Protein AF-C4A0S0-F1 (afdb_monomer_lite)

Structure (mmCIF, N/CA/C/O backbone):
data_AF-C4A0S0-F1
#
_entry.id   AF-C4A0S0-F1
#
loop_
_atom_site.group_PDB
_atom_site.id
_atom_site.type_symbol
_atom_site.label_atom_id
_atom_site.label_alt_id
_atom_site.label_comp_id
_atom_site.label_asym_id
_atom_site.label_entity_id
_atom_site.label_seq_id
_atom_site.pdbx_PDB_ins_code
_atom_site.Cartn_x
_atom_site.Cartn_y
_atom_site.Cartn_z
_atom_site.occupancy
_atom_site.B_iso_or_equiv
_atom_site.auth_seq_id
_atom_site.auth_comp_id
_atom_site.auth_asym_id
_atom_site.auth_atom_id
_atom_site.pdbx_PDB_model_num
ATOM 1 N N . PRO A 1 1 ? -15.395 13.105 8.094 1.00 85.00 1 PRO A N 1
ATOM 2 C CA . PRO A 1 1 ? -14.174 12.324 8.428 1.00 85.00 1 PRO A CA 1
ATOM 3 C C . PRO A 1 1 ? -14.400 10.845 8.106 1.00 85.00 1 PRO A C 1
ATOM 5 O O . PRO A 1 1 ? -15.513 10.386 8.330 1.00 85.00 1 PRO A O 1
ATOM 8 N N . LYS A 1 2 ? -13.405 10.121 7.572 1.00 93.12 2 LYS A N 1
ATOM 9 C CA . LYS A 1 2 ? -13.554 8.679 7.275 1.00 93.12 2 LYS A CA 1
ATOM 10 C C . LYS A 1 2 ? -13.399 7.791 8.515 1.00 93.12 2 LYS A C 1
ATOM 12 O O . LYS A 1 2 ? -13.874 6.664 8.515 1.00 93.12 2 LYS A O 1
ATOM 17 N N . TRP A 1 3 ? -12.764 8.305 9.563 1.00 94.06 3 TRP A N 1
ATOM 18 C CA . TRP A 1 3 ? -12.524 7.628 10.838 1.00 94.06 3 TRP A CA 1
ATOM 19 C C . TRP A 1 3 ? -13.296 8.297 11.976 1.00 94.06 3 TRP A C 1
ATOM 21 O O . TRP A 1 3 ? -13.691 9.466 11.884 1.00 94.06 3 TRP A O 1
ATOM 31 N N . ARG A 1 4 ? -13.508 7.544 13.057 1.00 94.25 4 ARG A N 1
ATOM 32 C CA . ARG A 1 4 ? -14.196 8.002 14.267 1.00 94.25 4 ARG A CA 1
ATOM 33 C C . ARG A 1 4 ? -13.199 8.330 15.377 1.00 94.25 4 ARG A C 1
ATOM 35 O O . ARG A 1 4 ? -12.151 7.701 15.489 1.00 94.25 4 ARG A O 1
ATOM 42 N N . ILE A 1 5 ? -13.558 9.289 16.229 1.00 93.56 5 ILE A N 1
ATOM 43 C CA . ILE A 1 5 ? -12.723 9.711 17.368 1.00 93.56 5 ILE A CA 1
ATOM 44 C C . ILE A 1 5 ? -12.703 8.694 18.519 1.00 93.56 5 ILE A C 1
ATOM 46 O O . ILE A 1 5 ? -11.775 8.696 19.317 1.00 93.56 5 ILE A O 1
ATOM 50 N N . ASP A 1 6 ? -13.706 7.816 18.595 1.00 95.00 6 ASP A N 1
ATOM 51 C CA . ASP A 1 6 ? -13.797 6.736 19.585 1.00 95.00 6 ASP A CA 1
ATOM 52 C C . ASP A 1 6 ? -12.985 5.490 19.185 1.00 95.00 6 ASP A C 1
ATOM 54 O O . ASP A 1 6 ? -12.982 4.490 19.902 1.00 95.00 6 ASP A O 1
ATOM 58 N N . GLY A 1 7 ? -12.293 5.538 18.039 1.00 95.75 7 GLY A N 1
ATOM 59 C CA . GLY A 1 7 ? -11.459 4.447 17.541 1.00 95.75 7 GLY A CA 1
ATOM 60 C C . GLY A 1 7 ? -12.242 3.236 17.037 1.00 95.75 7 GLY A C 1
ATOM 61 O O . GLY A 1 7 ? -11.653 2.165 16.893 1.00 95.75 7 GLY A O 1
ATOM 62 N N . LYS A 1 8 ? -13.550 3.367 16.781 1.00 97.38 8 LYS A N 1
ATOM 63 C CA . LYS A 1 8 ? -14.356 2.309 16.162 1.00 97.38 8 LYS A CA 1
ATOM 64 C C . LYS A 1 8 ? -14.300 2.363 14.635 1.00 97.38 8 L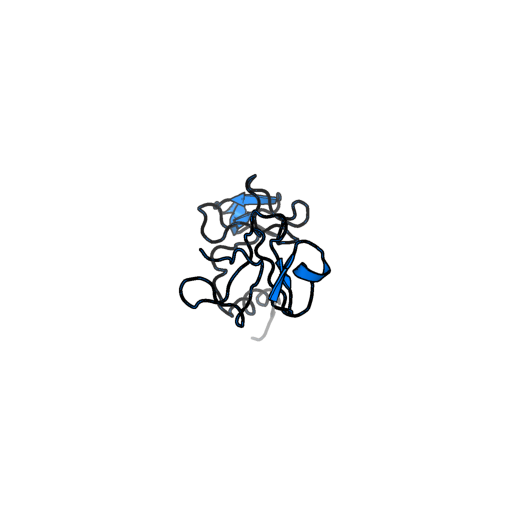YS A C 1
ATOM 66 O O . LYS A 1 8 ? -14.226 3.439 14.042 1.00 97.38 8 LYS A O 1
ATOM 71 N N . CYS A 1 9 ? -14.358 1.193 14.008 1.00 97.69 9 CYS A N 1
ATOM 72 C CA . CYS A 1 9 ? -14.237 1.009 12.563 1.00 97.69 9 CYS A CA 1
ATOM 73 C C . CYS A 1 9 ? -15.082 -0.173 12.066 1.00 97.69 9 CYS A C 1
ATOM 75 O O . CYS A 1 9 ? -15.579 -0.976 12.849 1.00 97.69 9 CYS A O 1
ATOM 77 N N . GLY A 1 10 ? -15.242 -0.297 10.752 1.00 95.88 10 GLY A N 1
ATOM 78 C CA . GLY A 1 10 ? -15.991 -1.375 10.117 1.00 95.88 10 GLY A CA 1
ATOM 79 C C . GLY A 1 10 ? -17.485 -1.085 9.968 1.00 95.88 10 GLY A C 1
ATOM 80 O O . GLY A 1 10 ? -18.003 -0.038 10.360 1.00 95.88 10 GLY A O 1
ATOM 81 N N . LYS A 1 11 ? -18.195 -2.031 9.346 1.00 92.50 11 LYS A N 1
ATOM 82 C CA . LYS A 1 11 ? -19.594 -1.869 8.904 1.00 92.50 11 LYS A CA 1
ATOM 83 C C . LYS A 1 11 ? -20.591 -1.579 10.031 1.00 92.50 11 LYS A C 1
ATOM 85 O O . LYS A 1 11 ? -21.591 -0.913 9.797 1.00 92.50 11 LYS A O 1
ATOM 90 N N . ASN A 1 12 ? -20.303 -2.052 11.243 1.00 92.88 12 ASN A N 1
ATOM 91 C CA . ASN A 1 12 ? -21.166 -1.868 12.413 1.00 92.88 12 ASN A CA 1
ATOM 92 C C . ASN A 1 12 ? -20.976 -0.494 13.075 1.00 92.88 12 ASN A C 1
ATOM 94 O O . ASN A 1 12 ? -21.760 -0.110 13.938 1.00 92.88 12 ASN A O 1
ATOM 98 N N . PHE A 1 13 ? -19.941 0.250 12.678 1.00 93.38 13 PHE A N 1
ATOM 99 C CA . PHE A 1 13 ? -19.582 1.538 13.254 1.00 93.38 13 PHE A CA 1
ATOM 100 C C . PHE A 1 13 ? -19.422 2.565 12.132 1.00 93.38 13 PHE A C 1
ATOM 102 O O . PHE A 1 13 ? -18.301 2.888 11.747 1.00 93.38 13 PHE A O 1
ATOM 109 N N . PRO A 1 14 ? -20.521 3.076 11.559 1.00 91.88 14 PRO A N 1
ATOM 110 C CA . PRO A 1 14 ? -20.437 4.015 10.453 1.00 91.88 14 PRO A CA 1
ATOM 111 C C . PRO A 1 14 ? -19.743 5.325 10.859 1.00 91.88 14 PRO A C 1
ATOM 113 O O . PRO A 1 14 ? -19.894 5.833 11.979 1.00 91.88 14 PRO A O 1
ATOM 116 N N . ALA A 1 15 ? -18.970 5.875 9.927 1.00 88.94 15 ALA A N 1
ATOM 117 C CA . ALA A 1 15 ? -18.418 7.219 9.994 1.00 88.94 15 ALA A CA 1
ATOM 118 C C . ALA A 1 15 ? -19.499 8.270 9.671 1.00 88.94 15 ALA A C 1
ATOM 120 O O . ALA A 1 15 ? -20.564 7.932 9.139 1.00 88.94 15 ALA A O 1
ATOM 121 N N . PRO A 1 16 ? -19.242 9.564 9.948 1.00 77.75 16 PRO A N 1
ATOM 122 C CA . PRO A 1 16 ? -20.093 10.645 9.458 1.00 77.75 16 PRO A CA 1
ATOM 123 C C . PRO A 1 16 ? -20.290 10.528 7.937 1.00 77.75 16 PRO A C 1
ATOM 125 O O . PRO A 1 16 ? -19.320 10.612 7.185 1.00 77.75 16 PRO A O 1
ATOM 128 N N . GLY A 1 17 ? -21.533 10.299 7.500 1.00 75.31 17 GLY A N 1
ATOM 129 C CA . GLY A 1 17 ? -21.878 10.008 6.100 1.00 75.31 17 GLY A CA 1
ATOM 130 C C . GLY A 1 17 ? -22.389 8.584 5.834 1.00 75.31 17 GLY A C 1
ATOM 131 O O . GLY A 1 17 ? -22.712 8.273 4.695 1.00 75.31 17 GLY A O 1
ATOM 132 N N . GLY A 1 18 ? -22.485 7.723 6.854 1.00 79.31 18 GLY A N 1
ATOM 133 C CA . GLY A 1 18 ? -23.154 6.414 6.760 1.00 79.31 18 GLY A CA 1
ATOM 134 C C . GLY A 1 18 ? -22.309 5.282 6.166 1.00 79.31 18 GLY A C 1
ATOM 135 O O . GLY A 1 18 ? -22.732 4.130 6.189 1.00 79.31 18 GLY A O 1
ATOM 136 N N . LEU A 1 19 ? -21.102 5.580 5.683 1.00 88.62 19 LEU A N 1
ATOM 137 C CA . LEU A 1 19 ? -20.135 4.574 5.239 1.00 88.62 19 LEU A CA 1
ATOM 138 C C . LEU A 1 19 ? -19.472 3.882 6.444 1.00 88.62 19 LEU A C 1
ATOM 140 O O . LEU A 1 19 ? -19.311 4.532 7.481 1.00 88.62 19 LEU A O 1
ATOM 144 N N . PRO A 1 20 ? -19.034 2.612 6.325 1.00 92.44 20 PRO A N 1
ATOM 145 C CA . PRO A 1 20 ? -18.212 1.956 7.344 1.00 92.44 20 PRO A CA 1
ATOM 146 C C . PRO A 1 20 ? -17.043 2.848 7.766 1.00 92.44 20 PRO A C 1
ATOM 148 O O . PRO A 1 20 ? -16.331 3.370 6.903 1.00 92.44 20 PRO A O 1
ATOM 151 N N . ALA A 1 21 ? -16.834 3.044 9.071 1.00 96.38 21 ALA A N 1
ATOM 152 C CA . ALA A 1 21 ? -15.693 3.840 9.502 1.00 96.38 21 ALA A CA 1
ATOM 153 C C . ALA A 1 21 ? -14.379 3.116 9.206 1.00 96.38 21 ALA A C 1
ATOM 155 O O . ALA A 1 21 ? -14.248 1.905 9.381 1.00 96.38 21 ALA A O 1
ATOM 156 N N . GLN A 1 22 ? -13.398 3.886 8.766 1.00 96.56 22 GLN A N 1
ATOM 157 C CA . GLN A 1 22 ? -12.029 3.447 8.538 1.00 96.56 22 GLN A CA 1
ATOM 158 C C . GLN A 1 22 ? -11.163 3.788 9.752 1.00 96.56 22 GLN A C 1
ATOM 160 O O . GLN A 1 22 ? -11.612 4.465 10.682 1.00 96.56 22 GLN A O 1
ATOM 165 N N . CYS A 1 23 ? -9.905 3.362 9.714 1.00 97.38 23 CYS A N 1
ATOM 166 C CA . CYS A 1 23 ? -8.877 3.857 10.620 1.00 97.38 23 CYS A CA 1
ATOM 167 C C . CYS A 1 23 ? -7.998 4.882 9.900 1.00 97.38 23 CYS A C 1
ATOM 169 O O . CYS A 1 23 ? -7.858 4.838 8.679 1.00 97.38 23 CYS A O 1
ATOM 171 N N . ASP A 1 24 ? -7.448 5.841 10.645 1.00 96.31 24 ASP A N 1
ATOM 172 C CA . ASP A 1 24 ? -6.560 6.851 10.070 1.00 96.31 24 ASP A CA 1
ATOM 173 C C . ASP A 1 24 ? -5.233 6.188 9.648 1.00 96.31 24 ASP A C 1
ATOM 175 O O . ASP A 1 24 ? -4.490 5.724 10.524 1.00 96.31 24 ASP A O 1
ATOM 179 N N . PRO A 1 25 ? -4.906 6.161 8.341 1.00 95.69 25 PRO A N 1
ATOM 180 C CA . PRO A 1 25 ? -3.721 5.484 7.819 1.00 95.69 25 PRO A CA 1
ATOM 181 C C . PRO A 1 25 ? -2.400 6.129 8.257 1.00 95.69 25 PRO A C 1
ATOM 183 O O . PRO A 1 25 ? -1.350 5.506 8.128 1.00 95.69 25 PRO A O 1
ATOM 186 N N . LYS A 1 26 ? -2.438 7.373 8.759 1.00 93.50 26 LYS A N 1
ATOM 187 C CA . LYS A 1 26 ? -1.268 8.106 9.266 1.00 93.50 26 LYS A CA 1
ATOM 188 C C . LYS A 1 26 ? -1.130 8.034 10.789 1.00 93.50 26 LYS A C 1
ATOM 190 O O . LYS A 1 26 ? -0.168 8.566 11.338 1.00 93.50 26 LYS A O 1
ATOM 195 N N . SER A 1 27 ? -2.083 7.411 11.479 1.00 95.56 27 SER A N 1
ATOM 196 C CA . SER A 1 27 ? -2.045 7.256 12.934 1.00 95.56 27 SER A CA 1
ATOM 197 C C . SER A 1 27 ? -1.198 6.056 13.367 1.00 95.56 27 SER A C 1
ATOM 199 O O . SER A 1 27 ? -0.828 5.201 12.565 1.00 95.56 27 SER A O 1
ATOM 201 N N . ASN A 1 28 ? -0.964 5.931 14.675 1.00 96.81 28 ASN A N 1
ATOM 202 C CA . ASN A 1 28 ? -0.395 4.722 15.277 1.00 96.81 28 ASN A CA 1
ATOM 203 C C . ASN A 1 28 ? -1.399 3.553 15.387 1.00 96.81 28 ASN A C 1
ATOM 205 O O . ASN A 1 28 ? -1.070 2.521 15.970 1.00 96.81 28 ASN A O 1
ATOM 209 N N . LYS A 1 29 ? -2.627 3.714 14.875 1.00 97.81 29 LYS A N 1
ATOM 210 C CA . LYS A 1 29 ? -3.692 2.704 14.890 1.00 97.81 29 LYS A CA 1
ATOM 211 C C . LYS A 1 29 ? -4.345 2.551 13.506 1.00 97.81 29 LYS A C 1
ATOM 213 O O . LYS A 1 29 ? -5.551 2.773 13.387 1.00 97.81 29 LYS A O 1
ATOM 218 N N . PRO A 1 30 ? -3.580 2.227 12.450 1.00 98.00 30 PRO A N 1
ATOM 219 C CA . PRO A 1 30 ? -4.075 2.286 11.078 1.00 98.00 30 PRO A CA 1
ATOM 220 C C . PRO A 1 30 ? -4.899 1.062 10.659 1.00 98.00 30 PRO A C 1
ATOM 222 O O . PRO A 1 30 ? -5.462 1.070 9.570 1.00 98.00 30 P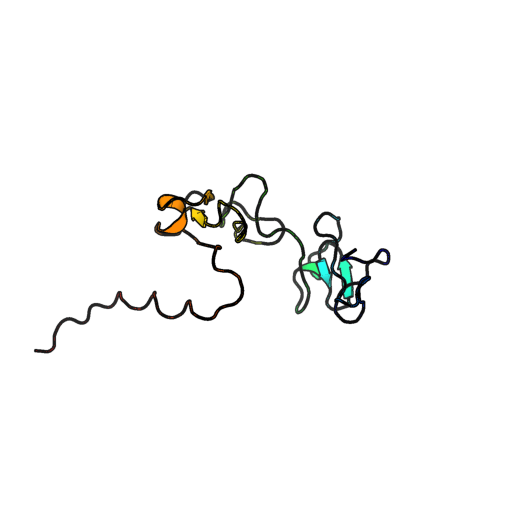RO A O 1
ATOM 225 N N . CYS A 1 31 ? -4.993 0.020 11.484 1.00 98.31 31 CYS A N 1
ATOM 226 C CA . CYS A 1 31 ? -5.664 -1.224 11.125 1.00 98.31 31 CYS A CA 1
ATOM 227 C C . CYS A 1 31 ? -6.982 -1.381 11.876 1.00 98.31 31 CYS A C 1
ATOM 229 O O . CYS A 1 31 ? -7.048 -1.151 13.083 1.00 98.31 31 CYS A O 1
ATOM 231 N N . CYS A 1 32 ? -8.024 -1.803 11.167 1.00 98.25 32 CYS A N 1
ATOM 232 C CA . CYS A 1 32 ? -9.312 -2.156 11.740 1.00 98.25 32 CYS A CA 1
ATOM 233 C C . CYS A 1 32 ? -9.371 -3.657 12.012 1.00 98.25 32 CYS A C 1
ATOM 235 O O . CYS A 1 32 ? -9.329 -4.437 11.064 1.00 98.25 32 CYS A O 1
ATOM 237 N N . SER A 1 33 ? -9.502 -4.057 13.277 1.00 97.75 33 SER A N 1
ATOM 238 C CA . SER A 1 33 ? -9.685 -5.463 13.655 1.00 97.75 33 SER A CA 1
ATOM 239 C C . SER A 1 33 ? -11.054 -6.011 13.228 1.00 97.75 33 SER A C 1
ATOM 241 O O . SER A 1 33 ? -11.986 -5.253 12.945 1.00 97.75 33 SER A O 1
ATOM 243 N N . SER A 1 34 ? -11.209 -7.338 13.278 1.00 96.06 34 SER A N 1
ATOM 244 C CA . SER A 1 34 ? -12.504 -8.025 13.130 1.00 96.06 34 SER A CA 1
ATOM 245 C C . SER A 1 34 ? -13.566 -7.533 14.127 1.00 96.06 34 SER A C 1
ATOM 247 O O . SER A 1 34 ? -14.750 -7.478 13.801 1.00 96.06 34 SER A O 1
ATOM 249 N N . GLU A 1 35 ? -13.135 -7.102 15.316 1.00 95.44 35 GLU A N 1
ATOM 250 C CA . GLU A 1 35 ? -13.985 -6.574 16.395 1.00 95.44 35 GLU A CA 1
ATOM 251 C C . GLU A 1 35 ? -14.387 -5.098 16.191 1.00 95.44 35 GLU A C 1
ATOM 253 O O . GLU A 1 35 ? -15.057 -4.489 17.034 1.00 95.44 35 GLU A O 1
ATOM 258 N N . GLY A 1 36 ? -13.968 -4.487 15.078 1.00 97.12 36 GLY A N 1
ATOM 259 C CA . GLY A 1 36 ? -14.309 -3.111 14.735 1.00 97.12 36 GLY A CA 1
ATOM 260 C C . GLY A 1 36 ? -13.582 -2.074 15.588 1.00 97.12 36 GLY A C 1
ATOM 261 O O . GLY A 1 36 ? -14.157 -1.036 15.929 1.00 97.12 36 GLY A O 1
ATOM 262 N N . THR A 1 37 ? -12.327 -2.340 15.962 1.00 98.00 37 THR A N 1
ATOM 263 C CA . THR A 1 37 ? -11.473 -1.392 16.692 1.00 98.00 37 THR A CA 1
ATOM 264 C C . THR A 1 37 ? -10.212 -1.055 15.911 1.00 98.00 37 THR A C 1
ATOM 266 O O . THR A 1 37 ? -9.547 -1.940 15.376 1.00 98.00 37 THR A O 1
ATOM 269 N N . CYS A 1 38 ? -9.849 0.225 15.896 1.00 98.38 38 CYS A N 1
ATOM 270 C CA . CYS A 1 38 ? -8.586 0.681 15.335 1.00 98.38 38 CYS A CA 1
ATOM 271 C C . CYS A 1 38 ? -7.413 0.349 16.265 1.00 98.38 38 CYS A C 1
ATOM 273 O O . CYS A 1 38 ? -7.421 0.715 17.445 1.00 98.38 38 CYS A O 1
ATOM 275 N N . GLY A 1 39 ? -6.374 -0.277 15.717 1.00 98.06 39 GLY A N 1
ATOM 276 C CA . GLY A 1 39 ? -5.129 -0.606 16.408 1.00 98.06 39 GLY A CA 1
ATOM 277 C C . GLY A 1 39 ? -3.939 -0.703 15.454 1.00 98.06 39 GLY A C 1
ATOM 278 O O . GLY A 1 39 ? -4.084 -0.553 14.244 1.00 98.06 39 GLY A O 1
ATOM 279 N N . GLY A 1 40 ? -2.743 -0.875 16.017 1.00 96.75 40 GLY A N 1
ATOM 280 C CA . GLY A 1 40 ? -1.481 -0.918 15.262 1.00 96.75 40 GLY A CA 1
ATOM 281 C C . GLY A 1 40 ? -0.624 -2.150 15.546 1.00 96.75 40 GLY A C 1
ATOM 282 O O . GLY A 1 40 ? 0.550 -2.158 15.199 1.00 96.75 40 GLY A O 1
ATOM 283 N N . THR A 1 41 ? -1.178 -3.161 16.219 1.00 96.50 41 THR A N 1
ATOM 284 C CA . THR A 1 41 ? -0.491 -4.441 16.453 1.00 96.50 41 THR A CA 1
ATOM 285 C C . THR A 1 41 ? -0.793 -5.419 15.324 1.00 96.50 41 THR A C 1
ATOM 287 O O . THR A 1 41 ? -1.831 -5.295 14.676 1.00 96.50 41 THR A O 1
ATOM 290 N N . ASP A 1 42 ? 0.042 -6.444 15.149 1.00 93.94 42 ASP A N 1
ATOM 291 C CA . ASP A 1 42 ? -0.188 -7.491 14.142 1.00 93.94 42 ASP A CA 1
ATOM 292 C C . ASP A 1 42 ? -1.586 -8.110 14.265 1.00 93.94 42 ASP A C 1
ATOM 294 O O . ASP A 1 42 ? -2.292 -8.231 13.273 1.00 93.94 42 ASP A O 1
ATOM 298 N N . ALA A 1 43 ? -2.069 -8.358 15.488 1.00 94.06 43 ALA A N 1
ATOM 299 C CA . ALA A 1 43 ? -3.422 -8.871 15.726 1.00 94.06 43 ALA A CA 1
ATOM 300 C C . ALA A 1 43 ? -4.556 -7.972 15.178 1.00 94.06 43 ALA A C 1
ATOM 302 O O . ALA A 1 43 ? -5.660 -8.459 14.953 1.00 94.06 43 ALA A O 1
ATOM 303 N N . HIS A 1 44 ? -4.308 -6.673 14.972 1.00 96.69 44 HIS A N 1
ATOM 304 C CA . HIS A 1 44 ? -5.254 -5.764 14.316 1.00 96.69 44 HIS A CA 1
ATOM 305 C C . HIS A 1 44 ? -5.091 -5.720 12.793 1.00 96.69 44 HIS A C 1
ATOM 307 O O . HIS A 1 44 ? -6.025 -5.288 12.125 1.00 96.69 44 HIS A O 1
ATOM 313 N N . CYS A 1 45 ? -3.924 -6.092 12.261 1.00 96.44 45 CYS A N 1
ATOM 314 C CA . CYS A 1 45 ? -3.536 -5.866 10.865 1.00 96.44 45 CYS A CA 1
ATOM 315 C C . CYS A 1 45 ? -3.439 -7.144 10.020 1.00 96.44 45 CYS A C 1
ATOM 317 O O . CYS A 1 45 ? -3.453 -7.044 8.797 1.00 96.44 45 CYS A O 1
ATOM 319 N N . THR A 1 46 ? -3.301 -8.322 10.637 1.00 94.12 46 THR A N 1
ATOM 320 C CA . THR A 1 46 ? -3.040 -9.595 9.938 1.00 94.12 46 THR A CA 1
ATOM 321 C C . THR A 1 46 ? -4.074 -10.688 10.222 1.00 94.12 46 THR A C 1
ATOM 323 O O . THR A 1 46 ? -3.896 -11.824 9.786 1.00 94.12 46 THR A O 1
ATOM 326 N N . CYS A 1 47 ? -5.154 -10.382 10.950 1.00 93.38 47 CYS A N 1
ATOM 327 C CA . CYS A 1 47 ? -6.208 -11.350 11.245 1.00 93.38 47 CYS A CA 1
ATOM 328 C C . CYS A 1 47 ? -7.206 -11.531 10.088 1.00 93.38 47 CYS A C 1
ATOM 330 O O . CYS A 1 47 ? -7.284 -10.742 9.147 1.00 93.38 47 CYS A O 1
ATOM 332 N N . GLU A 1 48 ? -8.000 -12.598 10.140 1.00 95.25 48 GLU A N 1
ATOM 333 C CA . GLU A 1 48 ? -9.060 -12.797 9.155 1.00 95.25 48 GLU A CA 1
ATOM 334 C C . GLU A 1 48 ? -10.121 -11.692 9.289 1.00 95.25 48 GLU A C 1
ATOM 336 O O . GLU A 1 48 ? -10.681 -11.459 10.361 1.00 95.25 48 GLU A O 1
ATOM 341 N N . GLY A 1 49 ? -10.388 -10.984 8.190 1.00 91.69 49 GLY A N 1
ATOM 342 C CA . GLY A 1 49 ? -11.379 -9.910 8.149 1.00 91.69 49 GLY A CA 1
ATOM 343 C C . GLY A 1 49 ? -10.914 -8.555 8.693 1.00 91.69 49 GLY A C 1
ATOM 344 O O . GLY A 1 49 ? -11.714 -7.615 8.663 1.00 91.69 49 GLY A O 1
ATOM 345 N N . CYS A 1 50 ? -9.661 -8.399 9.144 1.00 96.12 50 CYS A N 1
ATOM 346 C CA . CYS A 1 50 ? -9.136 -7.056 9.390 1.00 96.12 50 CYS A CA 1
ATOM 347 C C . CYS A 1 50 ? -8.883 -6.290 8.094 1.00 96.12 50 CYS A C 1
ATOM 349 O O . CYS A 1 50 ? -8.661 -6.865 7.028 1.00 96.12 50 CYS A O 1
ATOM 351 N N . VAL A 1 51 ? -8.853 -4.965 8.215 1.00 96.69 51 VAL A N 1
ATOM 352 C CA . VAL A 1 51 ? -8.504 -4.061 7.120 1.00 96.69 51 VAL A CA 1
ATOM 353 C C . VAL A 1 51 ? -7.341 -3.183 7.551 1.00 96.69 51 VAL A C 1
ATOM 355 O O . VAL A 1 51 ? -7.475 -2.377 8.471 1.00 96.69 51 VAL A O 1
ATOM 358 N N . ASP A 1 52 ? -6.213 -3.322 6.866 1.00 97.06 52 ASP A N 1
ATOM 359 C CA . ASP A 1 52 ? -5.059 -2.445 7.018 1.00 97.06 52 ASP A CA 1
ATOM 360 C C . ASP A 1 52 ? -5.188 -1.244 6.074 1.00 97.06 52 ASP A C 1
ATOM 362 O O . ASP A 1 52 ? -5.232 -1.404 4.854 1.00 97.06 52 ASP A O 1
ATOM 366 N N . TYR A 1 53 ? -5.275 -0.035 6.634 1.00 96.75 53 TYR A N 1
ATOM 367 C CA . TYR A 1 53 ? -5.387 1.191 5.843 1.00 96.75 53 TYR A CA 1
ATOM 368 C C . TYR A 1 53 ? -4.027 1.814 5.499 1.00 96.75 53 TYR A C 1
ATOM 370 O O . TYR A 1 53 ? -3.993 2.841 4.818 1.00 96.75 53 TYR A O 1
ATOM 378 N N . ARG A 1 54 ? -2.902 1.236 5.942 1.00 96.81 54 ARG A N 1
ATOM 379 C CA . ARG A 1 54 ? -1.564 1.755 5.624 1.00 96.81 54 ARG A CA 1
ATOM 380 C C . ARG A 1 54 ? -1.334 1.829 4.103 1.00 96.81 54 ARG A C 1
ATOM 382 O O . ARG A 1 54 ? -1.805 0.961 3.367 1.00 96.81 54 ARG A O 1
ATOM 389 N N . PRO A 1 55 ? -0.584 2.832 3.606 1.00 95.88 55 PRO A N 1
ATOM 390 C CA . PRO A 1 55 ? -0.234 2.909 2.192 1.00 95.88 55 PRO A CA 1
ATOM 391 C C . PRO A 1 55 ? 0.518 1.661 1.726 1.00 95.88 55 PRO A C 1
ATOM 393 O O . PRO A 1 55 ? 1.459 1.204 2.382 1.00 95.88 55 PRO A O 1
ATOM 396 N N . LYS A 1 56 ? 0.126 1.144 0.561 1.00 97.25 56 LYS A N 1
ATOM 397 C CA . LYS A 1 56 ? 0.801 0.016 -0.096 1.00 97.25 56 LYS A CA 1
ATOM 398 C C . LYS A 1 56 ? 2.021 0.429 -0.916 1.00 97.25 56 LYS A C 1
ATOM 400 O O . LYS A 1 56 ? 2.766 -0.424 -1.375 1.00 97.25 56 LYS A O 1
ATOM 405 N N . TRP A 1 57 ? 2.238 1.727 -1.076 1.00 97.94 57 TRP A N 1
ATOM 406 C CA . TRP A 1 57 ? 3.371 2.317 -1.781 1.00 97.94 57 TRP A CA 1
ATOM 407 C C . TRP A 1 57 ? 4.154 3.240 -0.853 1.00 97.94 57 TRP A C 1
ATOM 409 O O . TRP A 1 57 ? 3.662 3.667 0.195 1.00 97.94 57 TRP A O 1
ATOM 419 N N . ARG A 1 58 ? 5.387 3.546 -1.251 1.00 97.62 58 ARG A N 1
ATOM 420 C CA . ARG A 1 58 ? 6.310 4.395 -0.498 1.00 97.62 58 ARG A CA 1
ATOM 421 C C . ARG A 1 58 ? 6.400 5.790 -1.107 1.00 97.62 58 ARG A C 1
ATOM 423 O O . ARG A 1 58 ? 6.323 5.950 -2.324 1.00 97.62 58 ARG A O 1
ATOM 430 N N . ASP A 1 59 ? 6.646 6.788 -0.264 1.00 96.19 59 ASP A N 1
ATOM 431 C CA . ASP A 1 59 ? 6.817 8.180 -0.703 1.00 96.19 59 ASP A CA 1
ATOM 432 C C . ASP A 1 59 ? 8.154 8.418 -1.431 1.00 96.19 59 ASP A C 1
ATOM 434 O O . ASP A 1 59 ? 8.281 9.361 -2.208 1.00 96.19 59 ASP A O 1
ATOM 438 N N . ASP A 1 60 ? 9.149 7.548 -1.222 1.00 97.94 60 ASP A N 1
ATOM 439 C CA . ASP A 1 60 ? 10.448 7.590 -1.910 1.00 97.94 60 ASP A CA 1
ATOM 440 C C . ASP A 1 60 ? 10.429 6.929 -3.302 1.00 97.94 60 ASP A C 1
ATOM 442 O O . ASP A 1 60 ? 11.458 6.866 -3.977 1.00 97.94 60 ASP A O 1
ATOM 446 N N . GLY A 1 61 ? 9.267 6.432 -3.739 1.00 98.06 61 GLY A N 1
ATOM 447 C CA . GLY A 1 61 ? 9.094 5.785 -5.036 1.00 98.06 61 GLY A CA 1
ATOM 448 C C . GLY A 1 61 ? 9.805 4.437 -5.162 1.00 98.06 61 GLY A C 1
ATOM 449 O O . GLY A 1 61 ? 10.022 3.985 -6.285 1.00 98.06 61 GLY A O 1
ATOM 450 N N . LYS A 1 62 ? 10.196 3.798 -4.054 1.00 98.62 62 LYS A N 1
ATOM 451 C CA . LYS A 1 62 ? 10.708 2.423 -4.061 1.00 98.62 62 LYS A CA 1
ATOM 452 C C . LYS A 1 62 ? 9.577 1.399 -3.966 1.00 98.62 62 LYS A C 1
ATOM 454 O O . LYS A 1 62 ? 8.522 1.677 -3.400 1.00 98.62 62 LYS A O 1
ATOM 459 N N . CYS A 1 63 ? 9.812 0.217 -4.525 1.00 98.69 63 CYS A N 1
ATOM 460 C CA . CYS A 1 63 ? 8.847 -0.882 -4.590 1.00 98.69 63 CYS A CA 1
ATOM 461 C C . CYS A 1 63 ? 9.561 -2.240 -4.712 1.00 98.69 63 CYS A C 1
ATOM 463 O O . CYS A 1 63 ? 10.777 -2.293 -4.893 1.00 98.69 63 CYS A O 1
ATOM 465 N N . GLY A 1 64 ? 8.814 -3.340 -4.645 1.00 97.81 64 GLY A N 1
ATOM 466 C CA . GLY A 1 64 ? 9.334 -4.702 -4.771 1.00 97.81 64 GLY A CA 1
ATOM 467 C C . GLY A 1 64 ? 9.724 -5.347 -3.437 1.00 97.81 64 GLY A C 1
ATOM 468 O O . GLY A 1 64 ? 9.560 -4.765 -2.363 1.00 97.81 64 GLY A O 1
ATOM 469 N N . GLU A 1 65 ? 10.227 -6.581 -3.515 1.00 96.75 65 GLU A N 1
ATOM 470 C CA . GLU A 1 65 ? 10.523 -7.455 -2.361 1.00 96.75 65 GLU A CA 1
ATOM 471 C C . GLU A 1 65 ? 11.541 -6.851 -1.385 1.00 96.75 65 GL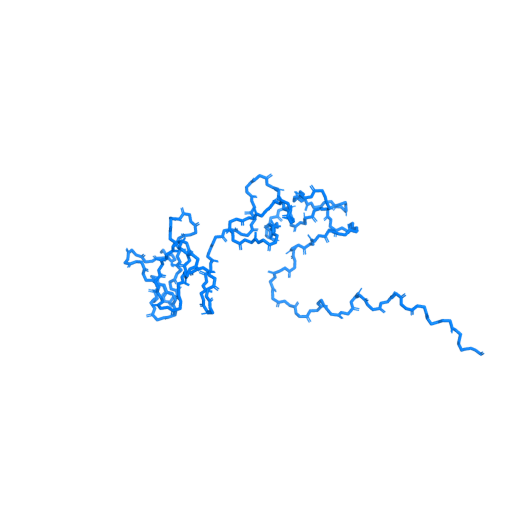U A C 1
ATOM 473 O O . GLU A 1 65 ? 11.426 -7.001 -0.172 1.00 96.75 65 GLU A O 1
ATOM 478 N N . TYR A 1 66 ? 12.525 -6.117 -1.907 1.00 96.94 66 TYR A N 1
ATOM 479 C CA . TYR A 1 66 ? 13.569 -5.488 -1.094 1.00 96.94 66 TYR A CA 1
ATOM 480 C C . TYR A 1 66 ? 13.146 -4.143 -0.487 1.00 96.94 66 TYR A C 1
ATOM 482 O O . TYR A 1 66 ? 13.864 -3.595 0.350 1.00 96.94 66 TYR A O 1
ATOM 490 N N . PHE A 1 67 ? 11.990 -3.606 -0.889 1.00 98.06 67 PHE A N 1
ATOM 491 C CA . PHE A 1 67 ? 11.492 -2.302 -0.454 1.00 98.06 67 PHE A CA 1
ATOM 492 C C . PHE A 1 67 ? 10.012 -2.383 -0.048 1.00 98.06 67 PHE A C 1
ATOM 494 O O . PHE A 1 67 ? 9.162 -1.776 -0.705 1.00 98.06 67 PHE A O 1
ATOM 501 N N . PRO A 1 68 ? 9.679 -3.108 1.038 1.00 97.81 68 PRO A N 1
ATOM 502 C CA . PRO A 1 68 ? 8.309 -3.201 1.523 1.00 97.81 68 PRO A CA 1
ATOM 503 C C . PRO A 1 68 ? 7.737 -1.820 1.873 1.00 97.81 68 PRO A C 1
ATOM 505 O O . PRO A 1 68 ? 8.442 -0.903 2.326 1.00 97.81 68 PRO A O 1
ATOM 508 N N . ALA A 1 69 ? 6.434 -1.684 1.658 1.00 97.50 69 ALA A N 1
ATOM 509 C CA . ALA A 1 69 ? 5.648 -0.532 2.063 1.00 97.50 69 ALA A CA 1
ATOM 510 C C . ALA A 1 69 ? 4.942 -0.813 3.400 1.00 97.50 69 ALA A C 1
ATOM 512 O O . ALA A 1 69 ? 4.773 -1.971 3.782 1.00 97.50 69 ALA A O 1
ATOM 513 N N . PRO A 1 70 ? 4.482 0.224 4.121 1.00 94.50 70 PRO A N 1
ATOM 514 C CA . PRO A 1 70 ? 3.817 0.038 5.408 1.00 94.50 70 PRO A CA 1
ATOM 515 C C . PRO A 1 70 ? 2.624 -0.932 5.376 1.00 94.50 70 PRO A C 1
ATOM 517 O O . PRO A 1 70 ? 2.428 -1.653 6.350 1.00 94.50 70 PRO A O 1
ATOM 520 N N . GLY A 1 71 ? 1.850 -0.951 4.284 1.00 94.06 71 GLY A N 1
ATOM 521 C CA . GLY A 1 71 ? 0.689 -1.830 4.092 1.00 94.06 71 GLY A CA 1
ATOM 522 C C . GLY A 1 71 ? 0.873 -2.939 3.049 1.00 94.06 71 GLY A C 1
ATOM 523 O O . GLY A 1 71 ? -0.119 -3.550 2.657 1.00 94.06 71 GLY A O 1
ATOM 524 N N . ALA A 1 72 ? 2.092 -3.176 2.546 1.00 94.81 72 ALA A N 1
ATOM 525 C CA . ALA A 1 72 ? 2.339 -4.205 1.532 1.00 94.81 72 ALA A CA 1
ATOM 526 C C . ALA A 1 72 ? 3.779 -4.746 1.556 1.00 94.81 72 ALA A C 1
ATOM 528 O O . ALA A 1 72 ? 4.749 -3.988 1.615 1.00 94.81 72 ALA A O 1
ATOM 529 N N . SER A 1 73 ? 3.908 -6.071 1.462 1.00 94.44 73 SER A N 1
ATOM 530 C CA . SER A 1 73 ? 5.172 -6.789 1.276 1.00 94.44 73 SER A CA 1
ATOM 531 C C . SER A 1 73 ? 4.957 -7.845 0.181 1.00 94.44 73 SER A C 1
ATOM 533 O O . SER A 1 73 ? 4.274 -8.832 0.462 1.00 94.44 73 SER A O 1
ATOM 535 N N . PRO A 1 74 ? 5.469 -7.649 -1.051 1.00 96.81 74 PRO A N 1
ATOM 536 C CA . PRO A 1 74 ? 6.368 -6.574 -1.495 1.00 96.81 74 PRO A CA 1
ATOM 537 C C . PRO A 1 74 ? 5.723 -5.181 -1.508 1.00 96.81 74 PRO A C 1
ATOM 539 O O . PRO A 1 74 ? 4.501 -5.051 -1.508 1.00 96.81 74 PRO A O 1
ATOM 542 N N . GLY A 1 75 ? 6.548 -4.128 -1.541 1.00 97.94 75 GLY A N 1
ATOM 543 C CA . GLY A 1 75 ? 6.049 -2.762 -1.718 1.00 97.94 75 GLY A CA 1
ATOM 544 C C . GLY A 1 75 ? 5.477 -2.553 -3.122 1.00 97.94 75 GLY A C 1
ATOM 545 O O . GLY A 1 75 ? 6.070 -2.980 -4.112 1.00 97.94 75 GLY A O 1
ATOM 546 N N . GLU A 1 76 ? 4.338 -1.877 -3.218 1.00 98.00 76 GLU A N 1
ATOM 547 C CA . GLU A 1 76 ? 3.641 -1.596 -4.476 1.00 98.00 76 GLU A CA 1
ATOM 548 C C . GLU A 1 76 ? 3.943 -0.173 -4.990 1.00 98.00 76 GLU A C 1
ATOM 550 O O . GLU A 1 76 ? 4.600 0.631 -4.323 1.00 98.00 76 GLU A O 1
ATOM 555 N N . CYS A 1 77 ? 3.424 0.162 -6.175 1.00 98.25 77 CYS A N 1
ATOM 556 C CA . CYS A 1 77 ? 3.358 1.536 -6.679 1.00 98.25 77 CYS A CA 1
ATOM 557 C C . CYS A 1 77 ? 1.911 2.032 -6.665 1.00 98.25 77 CYS A C 1
ATOM 559 O O . CYS A 1 77 ? 0.977 1.248 -6.822 1.00 98.25 77 CYS A O 1
ATOM 561 N N . ASN A 1 78 ? 1.712 3.340 -6.482 1.00 96.38 78 ASN A N 1
ATOM 562 C CA . ASN A 1 78 ? 0.370 3.917 -6.463 1.00 96.38 78 ASN A CA 1
ATOM 563 C C . ASN A 1 78 ? -0.292 3.757 -7.849 1.00 96.38 78 ASN A C 1
ATOM 565 O O . ASN A 1 78 ? 0.175 4.393 -8.803 1.00 96.38 78 ASN A O 1
ATOM 569 N N . PRO A 1 79 ? -1.390 2.985 -7.965 1.00 95.38 79 PRO A N 1
ATOM 570 C CA . PRO A 1 79 ? -2.037 2.703 -9.247 1.00 95.38 79 PRO A CA 1
ATOM 571 C C . PRO A 1 79 ? -2.639 3.946 -9.910 1.00 95.38 79 PRO A C 1
ATOM 573 O O . PRO A 1 79 ? -2.777 3.994 -11.127 1.00 95.38 79 PRO A O 1
ATOM 576 N N . ASN A 1 80 ? -2.944 4.971 -9.110 1.00 93.88 80 ASN A N 1
ATOM 577 C CA . ASN A 1 80 ? -3.539 6.232 -9.545 1.00 93.88 80 ASN A CA 1
ATOM 578 C C . ASN A 1 80 ? -2.499 7.356 -9.722 1.00 93.88 80 ASN A C 1
ATOM 580 O O . ASN A 1 80 ? -2.871 8.522 -9.849 1.00 93.88 80 ASN A O 1
ATOM 584 N N . SER A 1 81 ? -1.200 7.043 -9.661 1.00 95.00 81 SER A N 1
ATOM 585 C CA . SER A 1 81 ? -0.124 8.020 -9.882 1.00 95.00 81 SER A CA 1
ATOM 586 C C . SER A 1 81 ? 0.343 8.053 -11.337 1.00 95.00 81 SER A C 1
ATOM 588 O O . SER A 1 81 ? 0.013 7.179 -12.135 1.00 95.00 81 SER A O 1
ATOM 590 N N . ASP A 1 82 ? 1.183 9.034 -11.670 1.00 96.62 82 ASP A N 1
ATOM 591 C CA . ASP A 1 82 ? 1.907 9.094 -12.941 1.00 96.62 82 ASP A CA 1
ATOM 592 C C . ASP A 1 82 ? 2.987 8.009 -13.074 1.00 96.62 82 ASP A C 1
ATOM 594 O O . ASP A 1 82 ? 3.563 7.892 -14.149 1.00 96.62 82 ASP A O 1
ATOM 598 N N . LYS A 1 83 ? 3.265 7.229 -12.016 1.00 97.81 83 LYS A N 1
ATOM 599 C CA . LYS A 1 83 ? 4.314 6.195 -11.937 1.00 97.81 83 LYS A CA 1
ATOM 600 C C . LYS A 1 83 ? 3.771 4.865 -11.384 1.00 97.81 83 LYS A C 1
ATOM 602 O O . LYS A 1 83 ? 4.200 4.421 -10.317 1.00 97.81 83 LYS A O 1
ATOM 607 N N . PRO A 1 84 ? 2.816 4.220 -12.072 1.00 97.44 84 PRO A N 1
ATOM 608 C CA . PRO A 1 84 ? 2.092 3.075 -11.528 1.00 97.44 84 PRO A CA 1
ATOM 609 C C . PRO A 1 84 ? 2.850 1.746 -11.646 1.00 97.44 84 PRO A C 1
ATOM 611 O O . PRO A 1 84 ? 2.360 0.732 -11.160 1.00 97.44 84 PRO A O 1
ATOM 614 N N . CYS A 1 85 ? 4.012 1.700 -12.299 1.00 97.94 85 CYS A N 1
ATOM 615 C CA . CYS A 1 85 ? 4.727 0.455 -12.559 1.00 97.94 85 CYS A CA 1
ATOM 616 C C . CYS A 1 85 ? 5.970 0.325 -11.680 1.00 97.94 85 CYS A C 1
ATOM 618 O O . CYS A 1 85 ? 6.775 1.250 -11.608 1.00 97.94 85 CYS A O 1
ATOM 620 N N . CYS A 1 86 ? 6.154 -0.840 -11.067 1.00 98.38 86 CYS A N 1
ATOM 621 C CA . CYS A 1 86 ? 7.370 -1.203 -10.356 1.00 98.38 86 CYS A CA 1
ATOM 622 C C . CYS A 1 86 ? 8.356 -1.896 -11.301 1.00 98.38 86 CYS A C 1
ATOM 624 O O . CYS A 1 86 ? 8.025 -2.937 -11.871 1.00 98.38 86 CYS A O 1
ATOM 626 N N . SER A 1 87 ? 9.558 -1.336 -11.449 1.00 98.12 87 SER A N 1
ATOM 627 C CA . SER A 1 87 ? 10.646 -1.930 -12.233 1.00 98.12 87 SER A CA 1
ATOM 628 C C . SER A 1 87 ? 11.303 -3.122 -11.526 1.00 98.12 87 SER A C 1
ATOM 630 O O . SER A 1 87 ? 11.166 -3.293 -10.313 1.00 98.12 87 SER A O 1
ATOM 632 N N . SER A 1 88 ? 12.105 -3.901 -12.261 1.00 96.81 88 SER A N 1
ATOM 633 C CA . SER A 1 88 ? 12.987 -4.925 -11.672 1.00 96.81 88 SER A CA 1
ATOM 634 C C . SER A 1 88 ? 13.997 -4.351 -10.671 1.00 96.81 88 SER A C 1
ATOM 636 O O . SER A 1 88 ? 14.411 -5.045 -9.747 1.00 96.81 88 SER A O 1
ATOM 638 N N . GLU A 1 89 ? 14.359 -3.074 -10.824 1.00 97.31 89 GLU A N 1
ATOM 639 C CA . GLU A 1 89 ? 15.298 -2.351 -9.954 1.00 97.31 89 GLU A CA 1
ATOM 640 C C . GLU A 1 89 ? 14.628 -1.786 -8.685 1.00 97.31 89 GLU A C 1
ATOM 642 O O . GLU A 1 89 ? 15.248 -1.055 -7.905 1.00 97.31 89 GLU A O 1
ATOM 647 N N . GLY A 1 90 ? 13.342 -2.087 -8.478 1.00 98.06 90 GLY A N 1
ATOM 648 C CA . GLY A 1 90 ? 12.591 -1.670 -7.299 1.00 98.06 90 GLY A CA 1
ATOM 649 C C . GLY A 1 90 ? 12.272 -0.177 -7.277 1.00 98.06 90 GLY A C 1
ATOM 650 O O . GLY A 1 90 ? 12.312 0.452 -6.217 1.00 98.06 90 GLY A O 1
ATOM 651 N N . THR A 1 91 ? 11.988 0.418 -8.438 1.00 98.62 91 THR A N 1
ATOM 652 C CA . THR A 1 91 ? 11.565 1.822 -8.561 1.00 98.62 91 THR A CA 1
ATOM 653 C C . THR A 1 91 ? 10.211 1.947 -9.241 1.00 98.62 91 THR A C 1
ATOM 655 O O . THR A 1 91 ? 9.943 1.269 -10.229 1.00 98.62 91 THR A O 1
ATOM 658 N N . CYS A 1 92 ? 9.378 2.859 -8.747 1.00 98.69 92 CYS A N 1
ATOM 659 C CA . CYS A 1 92 ? 8.128 3.241 -9.385 1.00 98.69 92 CYS A CA 1
ATOM 660 C C . CYS A 1 92 ? 8.382 4.195 -10.559 1.00 98.69 92 CYS A C 1
ATOM 662 O O . CYS A 1 92 ? 9.058 5.217 -10.414 1.00 98.69 92 CYS A O 1
ATOM 664 N N . GLY A 1 93 ? 7.796 3.890 -11.715 1.00 98.19 93 GLY A N 1
ATOM 665 C CA . GLY A 1 93 ? 7.881 4.692 -12.932 1.00 98.19 93 GLY A CA 1
ATOM 666 C C . GLY A 1 93 ? 6.775 4.358 -13.931 1.00 98.19 93 GLY A C 1
ATOM 667 O O . GLY A 1 93 ? 5.822 3.648 -13.614 1.00 98.19 93 GLY A O 1
ATOM 668 N N . ASN A 1 94 ? 6.887 4.906 -15.139 1.00 97.75 94 ASN A N 1
ATOM 669 C CA . ASN A 1 94 ? 5.878 4.790 -16.201 1.00 97.75 94 ASN A CA 1
ATOM 670 C C . ASN A 1 94 ? 6.461 4.590 -17.605 1.00 97.75 94 ASN A C 1
ATOM 672 O O . ASN A 1 94 ? 5.743 4.709 -18.594 1.00 97.75 94 ASN A O 1
ATOM 676 N N . THR A 1 95 ? 7.762 4.323 -17.708 1.00 97.38 95 THR A N 1
ATOM 677 C CA . THR A 1 95 ? 8.403 4.022 -18.991 1.00 97.38 95 THR A CA 1
ATOM 678 C C . THR A 1 95 ? 8.278 2.537 -19.319 1.00 97.38 95 THR A C 1
ATOM 680 O O . THR A 1 95 ? 8.005 1.721 -18.437 1.00 97.38 95 THR A O 1
ATOM 683 N N . ASP A 1 96 ? 8.574 2.153 -20.561 1.00 95.75 96 ASP A N 1
ATOM 684 C CA . ASP A 1 96 ? 8.561 0.741 -20.964 1.00 95.75 96 ASP A CA 1
ATOM 685 C C . ASP A 1 96 ? 9.485 -0.130 -20.101 1.00 95.75 96 ASP A C 1
ATOM 687 O O . ASP A 1 96 ? 9.132 -1.253 -19.746 1.00 95.75 96 ASP A O 1
ATOM 691 N N . ALA A 1 97 ? 10.626 0.417 -19.669 1.00 94.38 97 ALA A N 1
ATOM 692 C CA . ALA A 1 97 ? 11.549 -0.259 -18.756 1.00 94.38 97 ALA A CA 1
ATOM 693 C C . ALA A 1 97 ? 10.965 -0.492 -17.348 1.00 94.38 97 ALA A C 1
ATOM 695 O O . ALA A 1 97 ? 11.453 -1.355 -16.628 1.00 94.38 97 ALA A O 1
ATOM 696 N N . HIS A 1 98 ? 9.935 0.262 -16.951 1.00 96.88 98 HIS A N 1
ATOM 697 C CA . HIS A 1 98 ? 9.221 0.074 -15.687 1.00 96.88 98 HIS A CA 1
ATOM 698 C C . HIS A 1 98 ? 7.979 -0.808 -15.834 1.00 96.88 98 HIS A C 1
ATOM 700 O O . HIS A 1 98 ? 7.605 -1.467 -14.872 1.00 96.88 98 HIS A O 1
ATOM 706 N N . CYS A 1 99 ? 7.322 -0.811 -16.998 1.00 96.00 99 CYS A N 1
ATOM 707 C CA . CYS A 1 99 ? 6.015 -1.455 -17.170 1.00 96.00 99 CYS A CA 1
ATOM 708 C C . CYS A 1 99 ? 6.052 -2.768 -17.967 1.00 96.00 99 CYS A C 1
ATOM 710 O O . CYS A 1 99 ? 5.197 -3.622 -17.748 1.00 96.00 99 CYS A O 1
ATOM 712 N N . TYR A 1 100 ? 7.021 -2.947 -18.871 1.00 93.75 100 TYR A N 1
ATOM 713 C CA . TYR A 1 100 ? 7.065 -4.065 -19.827 1.00 93.75 100 TYR A CA 1
ATOM 714 C C . TYR A 1 100 ? 8.364 -4.885 -19.751 1.00 93.75 100 TYR A C 1
ATOM 716 O O . TYR A 1 100 ? 8.672 -5.653 -20.662 1.00 93.75 100 TYR A O 1
ATOM 724 N N . CYS A 1 101 ? 9.138 -4.744 -18.671 1.00 91.69 101 CYS A N 1
ATOM 725 C CA . CYS A 1 101 ? 10.338 -5.547 -18.444 1.00 91.69 101 CYS A CA 1
ATOM 726 C C . CYS A 1 101 ? 10.023 -6.927 -17.839 1.00 91.69 101 CYS A C 1
ATOM 728 O O . CYS A 1 101 ? 8.970 -7.150 -17.238 1.00 91.69 101 CYS A O 1
ATOM 730 N N . SER A 1 102 ? 10.980 -7.855 -17.925 1.00 94.38 102 SER A N 1
ATOM 731 C CA . SER A 1 102 ? 10.912 -9.106 -17.163 1.00 94.38 102 SER A CA 1
ATOM 732 C C . SER A 1 102 ? 11.007 -8.816 -15.662 1.00 94.38 102 SER A C 1
ATOM 734 O O . 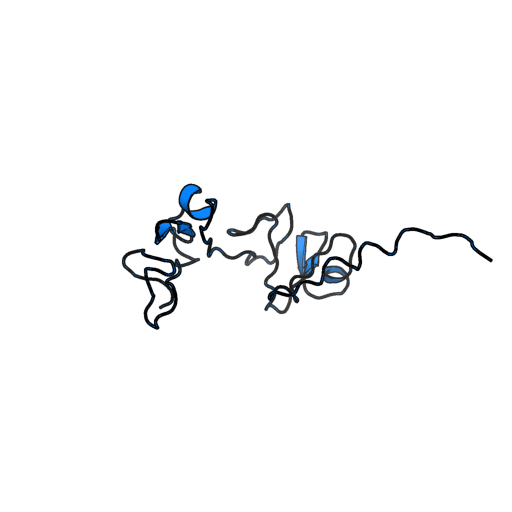SER A 1 102 ? 11.997 -8.255 -15.204 1.00 94.38 102 SER A O 1
ATOM 736 N N . GLY A 1 103 ? 9.994 -9.224 -14.895 1.00 90.25 103 GLY A N 1
ATOM 737 C CA . GLY A 1 103 ? 9.928 -8.992 -13.446 1.00 90.25 103 GLY A CA 1
ATOM 738 C C . GLY A 1 103 ? 9.299 -7.656 -13.037 1.00 90.25 103 GLY A C 1
ATOM 739 O O . GLY A 1 103 ? 9.104 -7.435 -11.846 1.00 90.25 103 GLY A O 1
ATOM 740 N N . CYS A 1 104 ? 8.932 -6.799 -13.993 1.00 96.12 104 CYS A N 1
ATOM 741 C CA . CYS A 1 104 ? 8.156 -5.593 -13.722 1.00 96.12 104 CYS A CA 1
ATOM 742 C C . CYS A 1 104 ? 6.715 -5.929 -13.292 1.00 96.12 104 CYS A C 1
ATOM 744 O O . CYS A 1 104 ? 6.130 -6.912 -13.757 1.00 96.12 104 CYS A O 1
ATOM 746 N N . VAL A 1 105 ? 6.115 -5.078 -12.454 1.00 96.44 105 VAL A N 1
ATOM 747 C CA . VAL A 1 105 ? 4.704 -5.181 -12.039 1.00 96.44 105 VAL A CA 1
ATOM 748 C C . VAL A 1 105 ? 3.983 -3.876 -12.355 1.00 96.44 105 VAL A C 1
ATOM 750 O O . VAL A 1 105 ? 4.343 -2.825 -11.832 1.00 96.44 105 VAL A O 1
ATOM 753 N N . ASN A 1 106 ? 2.948 -3.934 -13.193 1.00 95.69 106 ASN A N 1
ATOM 754 C CA . ASN A 1 106 ? 2.124 -2.774 -13.520 1.00 95.69 106 ASN A CA 1
ATOM 755 C C . ASN A 1 106 ? 0.868 -2.728 -12.634 1.00 95.69 106 ASN A C 1
ATOM 757 O O . ASN A 1 106 ? 0.002 -3.598 -12.746 1.00 95.69 106 ASN A O 1
ATOM 761 N N . TYR A 1 107 ? 0.755 -1.700 -11.788 1.00 94.31 107 TYR A N 1
ATOM 762 C CA . TYR A 1 107 ? -0.393 -1.503 -10.904 1.00 94.31 107 TYR A CA 1
ATOM 763 C C . TYR A 1 107 ? -1.509 -0.649 -11.530 1.00 94.31 107 TYR A C 1
ATOM 765 O O . TYR A 1 107 ? -2.569 -0.540 -10.932 1.00 94.31 107 TYR A O 1
ATOM 773 N N . SER A 1 108 ? -1.367 -0.089 -12.739 1.00 89.81 108 SER A N 1
ATOM 774 C CA . SER A 1 108 ? -2.365 0.835 -13.324 1.00 89.81 108 SER A CA 1
ATOM 775 C C . SER A 1 108 ? -3.747 0.219 -13.596 1.00 89.81 108 SER A C 1
ATOM 777 O O . SER A 1 108 ? -4.678 0.935 -13.952 1.00 89.81 108 SER A O 1
ATOM 779 N N . TRP A 1 109 ? -3.891 -1.102 -13.463 1.00 73.88 109 TRP A N 1
ATOM 780 C CA . TRP A 1 109 ? -5.153 -1.830 -13.640 1.00 73.88 109 TRP A CA 1
ATOM 781 C C . TRP A 1 109 ? -5.736 -2.398 -12.340 1.00 73.88 109 TRP A C 1
ATOM 783 O O . TRP A 1 109 ? -6.679 -3.189 -12.391 1.00 73.88 109 TRP A O 1
ATOM 793 N N . SER A 1 110 ? -5.211 -2.028 -11.167 1.00 60.72 110 SER A N 1
ATOM 794 C CA . SER A 1 110 ? -5.690 -2.556 -9.884 1.00 60.72 110 SER A CA 1
ATOM 795 C C . SER A 1 110 ? -6.943 -1.837 -9.353 1.00 60.72 110 SER A C 1
ATOM 797 O O . SER A 1 110 ? -6.985 -1.365 -8.225 1.00 60.72 110 SER A O 1
ATOM 799 N N . GLU A 1 111 ? -8.017 -1.847 -10.144 1.00 49.53 111 GLU A N 1
ATOM 800 C CA . GLU A 1 111 ? -9.401 -1.649 -9.685 1.00 49.53 111 GLU A CA 1
ATOM 801 C C . GLU A 1 111 ? -10.230 -2.848 -10.198 1.00 49.53 111 GLU A C 1
ATOM 803 O O . GLU A 1 111 ? -10.877 -2.797 -11.239 1.00 49.53 111 GLU A O 1
ATOM 808 N N . GLY A 1 112 ? -10.130 -3.984 -9.496 1.00 49.09 112 GLY A N 1
ATOM 809 C CA . GLY A 1 112 ? -11.104 -5.084 -9.536 1.00 49.09 112 GLY A CA 1
ATOM 810 C C . GLY A 1 112 ? -11.518 -5.661 -10.899 1.00 49.09 112 GLY A C 1
ATOM 811 O O . GLY A 1 112 ? -12.715 -5.668 -11.186 1.00 49.09 112 GLY A O 1
ATOM 812 N N . ASN A 1 113 ? -10.604 -6.235 -11.699 1.00 40.06 113 ASN A N 1
ATOM 813 C CA . ASN A 1 113 ? -11.042 -7.042 -12.844 1.00 40.06 113 ASN A CA 1
ATOM 814 C C . ASN A 1 113 ? -10.243 -8.329 -13.125 1.00 40.06 113 ASN A C 1
ATOM 816 O O . ASN A 1 113 ? -9.017 -8.363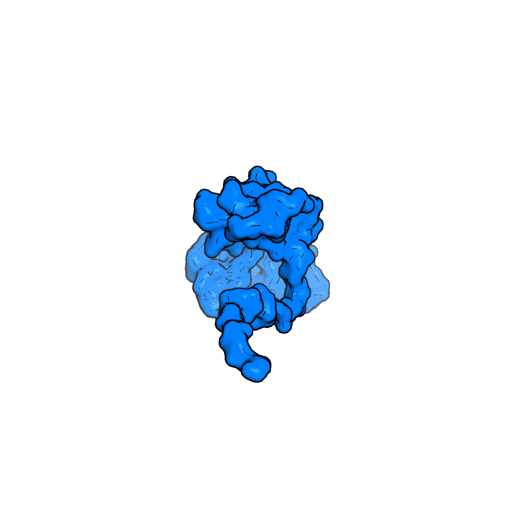 -13.240 1.00 40.06 113 ASN A O 1
ATOM 820 N N . SER A 1 114 ? -11.011 -9.405 -13.232 1.00 46.53 114 SER A N 1
ATOM 821 C CA . SER A 1 114 ? -10.661 -10.818 -13.265 1.00 46.53 114 SER A CA 1
ATOM 822 C C . SER A 1 114 ? -10.142 -11.274 -14.634 1.00 46.53 114 SER A C 1
ATOM 824 O O . SER A 1 114 ? -10.793 -12.091 -15.279 1.00 46.53 114 SER A O 1
ATOM 826 N N . TYR A 1 115 ? -8.984 -10.785 -15.100 1.00 44.03 115 TYR A N 1
ATOM 827 C CA . TYR A 1 115 ? -8.417 -11.245 -16.389 1.00 44.03 115 TYR A CA 1
ATOM 828 C C . TYR A 1 115 ? -6.931 -11.636 -16.379 1.00 44.03 115 TYR A C 1
ATOM 830 O O . TYR A 1 115 ? -6.407 -12.042 -17.414 1.00 44.03 115 TYR A O 1
ATOM 838 N N . ASN A 1 116 ? -6.241 -11.611 -15.235 1.00 44.47 116 ASN A N 1
ATOM 839 C CA . ASN A 1 116 ? -4.866 -12.128 -15.136 1.00 44.47 116 ASN A CA 1
ATOM 840 C C . ASN A 1 116 ? -4.826 -13.655 -14.938 1.00 44.47 116 ASN A C 1
ATOM 842 O O . ASN A 1 116 ? -4.251 -14.160 -13.978 1.00 44.47 116 ASN A O 1
ATOM 846 N N . ALA A 1 117 ? -5.439 -14.398 -15.861 1.00 46.03 117 ALA A N 1
ATOM 847 C CA . ALA A 1 117 ? -5.294 -15.854 -15.930 1.00 46.03 117 ALA A CA 1
ATOM 848 C C . ALA A 1 117 ? -4.963 -16.396 -17.334 1.00 46.03 117 ALA A C 1
ATOM 850 O O . ALA A 1 117 ? -4.722 -17.592 -17.452 1.00 46.03 117 ALA A O 1
ATOM 851 N N . LEU A 1 118 ? -4.910 -15.569 -18.391 1.00 43.12 118 LEU A N 1
ATOM 852 C CA . LEU A 1 118 ? -4.788 -16.084 -19.768 1.00 43.12 118 LEU A CA 1
ATOM 853 C C . LEU A 1 118 ? -3.550 -15.659 -20.572 1.00 43.12 118 LEU A C 1
ATOM 855 O O . LEU A 1 118 ? -3.366 -16.184 -21.658 1.00 43.12 118 LEU A O 1
ATOM 859 N N . SER A 1 119 ? -2.643 -14.819 -20.068 1.00 40.47 119 SER A N 1
ATOM 860 C CA . SER A 1 119 ? -1.442 -14.412 -20.835 1.00 40.47 119 SER A CA 1
ATOM 861 C C . SER A 1 119 ? -0.124 -15.059 -20.381 1.00 40.47 119 SER A C 1
ATOM 863 O O . SER A 1 119 ? 0.946 -14.676 -20.848 1.00 40.47 119 SER A O 1
ATOM 865 N N . ARG A 1 120 ? -0.169 -16.080 -19.512 1.00 44.12 120 ARG A N 1
ATOM 866 C CA . ARG A 1 120 ? 1.002 -16.923 -19.176 1.00 44.12 120 ARG A CA 1
ATOM 867 C C . ARG A 1 120 ? 0.989 -18.319 -19.825 1.00 44.12 120 ARG A C 1
ATOM 869 O O . ARG A 1 120 ? 1.843 -19.130 -19.482 1.00 44.12 120 ARG A O 1
ATOM 876 N N . LEU A 1 121 ? 0.070 -18.604 -20.759 1.00 44.06 121 LEU A N 1
ATOM 877 C CA . LEU A 1 121 ? -0.033 -19.918 -21.424 1.00 44.06 121 LEU A CA 1
ATOM 878 C C . LEU A 1 121 ? 0.444 -19.985 -22.887 1.00 44.06 121 LEU A C 1
ATOM 880 O O . LEU A 1 121 ? 0.464 -21.081 -23.435 1.00 44.06 121 LEU A O 1
ATOM 884 N N . ASP A 1 122 ? 0.943 -18.911 -23.500 1.00 41.16 122 ASP A N 1
ATOM 885 C CA . ASP A 1 122 ? 1.432 -18.964 -24.894 1.00 41.16 122 ASP A CA 1
ATOM 886 C C . ASP A 1 122 ? 2.959 -19.125 -24.999 1.00 41.16 122 ASP A C 1
ATOM 888 O O . ASP A 1 122 ? 3.644 -18.420 -25.737 1.00 41.16 122 ASP A O 1
ATOM 892 N N . GLY A 1 123 ? 3.510 -20.069 -24.230 1.00 39.66 123 GLY A N 1
ATOM 893 C CA . GLY A 1 123 ? 4.930 -20.447 -24.277 1.00 39.66 123 GLY A CA 1
ATOM 894 C C . GLY A 1 123 ? 5.197 -21.929 -24.559 1.00 39.66 123 GLY A C 1
ATOM 895 O O . GLY A 1 123 ? 6.356 -22.323 -24.686 1.00 39.66 123 GLY A O 1
ATOM 896 N N . LEU A 1 124 ? 4.161 -22.769 -24.670 1.00 40.25 124 LEU A N 1
ATOM 897 C CA . LEU A 1 124 ? 4.314 -24.176 -25.046 1.00 40.25 124 LEU A CA 1
ATOM 898 C C 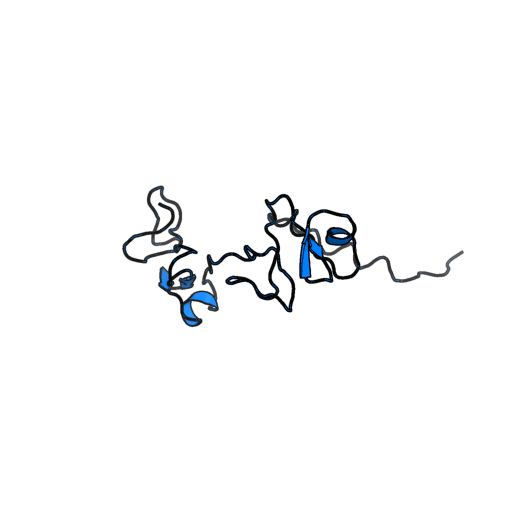. LEU A 1 124 ? 4.160 -24.339 -26.560 1.00 40.25 124 LEU A C 1
ATOM 900 O O . LEU A 1 124 ? 3.073 -24.468 -27.110 1.00 40.25 124 LEU A O 1
ATOM 904 N N . SER A 1 125 ? 5.321 -24.347 -27.208 1.00 41.94 125 SER A N 1
ATOM 905 C CA . SER A 1 125 ? 5.597 -24.883 -28.539 1.00 41.94 125 SER A CA 1
ATOM 906 C C . SER A 1 125 ? 4.764 -26.138 -28.866 1.00 41.94 125 SER A C 1
ATOM 908 O O . SER A 1 125 ? 5.135 -27.245 -28.476 1.00 41.94 125 SER A O 1
ATOM 910 N N . LEU A 1 126 ? 3.715 -25.997 -29.682 1.00 41.41 126 LEU A N 1
ATOM 911 C CA . LEU A 1 126 ? 3.134 -27.107 -30.441 1.00 41.41 126 LEU A CA 1
ATOM 912 C C . LEU A 1 126 ? 3.790 -27.146 -31.822 1.00 41.41 126 LEU A C 1
ATOM 914 O O . LEU A 1 126 ? 3.348 -26.516 -32.781 1.00 41.41 126 LEU A O 1
ATOM 918 N N . ARG A 1 127 ? 4.886 -27.903 -31.912 1.00 42.59 127 ARG A N 1
ATOM 919 C CA . ARG A 1 127 ? 5.360 -28.420 -33.193 1.00 42.59 127 ARG A CA 1
ATOM 920 C C . ARG A 1 127 ? 4.371 -29.481 -33.674 1.00 42.59 127 ARG A C 1
ATOM 922 O O . ARG A 1 127 ? 4.203 -30.492 -33.005 1.00 42.59 127 ARG A O 1
ATOM 929 N N . GLY A 1 128 ? 3.833 -29.260 -34.870 1.00 34.94 128 GLY A N 1
ATOM 930 C CA . GLY A 1 128 ? 3.577 -30.309 -35.855 1.00 34.94 128 GLY A CA 1
ATOM 931 C C . GLY A 1 128 ? 2.253 -31.056 -35.749 1.00 34.94 128 GLY A C 1
ATOM 932 O O . GLY A 1 128 ? 2.190 -32.076 -35.080 1.00 34.94 128 GLY A O 1
ATOM 933 N N . LEU A 1 129 ? 1.273 -30.626 -36.547 1.00 39.34 129 LEU A N 1
ATOM 934 C CA . LEU A 1 129 ? 0.405 -31.521 -37.316 1.00 39.34 129 LEU A CA 1
ATOM 935 C C . LEU A 1 129 ? 0.089 -30.844 -38.663 1.00 39.34 129 LEU A C 1
ATOM 937 O O . LEU A 1 129 ? -0.724 -29.926 -38.751 1.00 39.34 129 LEU A O 1
ATOM 941 N N . SER A 1 130 ? 0.798 -31.278 -39.702 1.00 40.12 130 SER A N 1
ATOM 942 C CA . SER A 1 130 ? 0.370 -31.285 -41.105 1.00 40.12 130 SER A CA 1
ATOM 943 C C . SER A 1 130 ? 0.564 -32.703 -41.612 1.00 40.12 130 SER A C 1
ATOM 945 O O . SER A 1 130 ? 1.555 -33.326 -41.165 1.00 40.12 130 SER A O 1
#

Sequence (130 aa):
PKWRIDGKCGKNFPAPGGLPAQCDPKSNKPCCSSEGTCGGTDAHCTCEGCVDYRPKWRDDGKCGEYFPAPGASPGECNPNSDKPCCSSEGTCGNTDAHCYCSGCVNYSWSEGNSYNALSRLDGLSLRGLS

pLDDT: mean 86.79, std 19.52, range [34.94, 98.69]

Organism: Branchiostoma floridae (NCBI:txid7739)

InterPro domains:
  IPR036861 Endochitinase-like superfamily [G3DSA:3.30.60.10] (6-52)
  IPR036861 Endochitinase-like superfamily [G3DSA:3.30.60.10] (59-106)

Radius of gyration: 19.14 Å; chains: 1; bounding box: 38×44×61 Å

Secondary structure (DSSP, 8-state):
--B-TT-B-EEEEE-TTSSEEB--TTSS--EE-TTSBEE-SHHHHSSTT-EE-S-SB-TT-B-BTTS-BTTBSSBB--TTSS--EE-TTSBEE-SHHHHSSTT-EE-TT-SS---TTSSS-TTS------

Foldseek 3Di:
DLADPVQFFAQVDGDVPNHTRAADQPDQFRKQAPVRGTHNDCNRQPDPPMDGRHDLADPVQFFAQVPGGPNDHGRAADLPDQFRKQAPVRGTHDDCNRDVDDVMDGSVPPDDDDDPPPPVPPPDDDDDDD